Protein AF-A0A3C0S8A5-F1 (afdb_monomer_lite)

Secondary structure (DSSP, 8-state):
---PPPHHHHHHHHT--HHHHHHHT-HHHHHHHHHHHHTS-S-HHHHHHHHHHHHHHHHHTTTTT-----TTTTTSHHHHHHHHHHHHHHHHHHHHHHHHHHHHHHHHHS-GGG--HHHHHHHHHHHHHHHTTSTTHHHHHHHHHHHHHHH-------

Foldseek 3Di:
DPDQDDLCRVCVLLVHDSVLCVVLVLRVLLSLLCVLLVPDDPDPLSVLLNVLLSVLLNQLLCFLVPDDDDPVCCPDPVNVVSSVVRNVLSSVLSSLSSVLLSVLSVLLSDDLVPRDPVVNVVSLVVNLVSLVVTPCSVVSVVSNVSVSVSNPPPPPPD

Radius of gyration: 17.39 Å; chains: 1; bounding box: 45×33×57 Å

Structure (mmCIF, N/CA/C/O backbone):
data_AF-A0A3C0S8A5-F1
#
_entry.id   AF-A0A3C0S8A5-F1
#
loop_
_atom_site.group_PDB
_atom_site.id
_atom_site.type_symbol
_atom_site.label_atom_id
_atom_site.label_alt_id
_atom_site.label_comp_id
_atom_site.label_asym_id
_atom_site.label_entity_id
_atom_site.label_seq_id
_atom_site.pdbx_PDB_ins_code
_atom_site.Cartn_x
_atom_site.Cartn_y
_atom_site.Cartn_z
_atom_site.occupancy
_atom_site.B_iso_or_equiv
_atom_site.auth_seq_id
_atom_site.auth_comp_id
_atom_site.auth_asym_id
_atom_site.auth_atom_id
_atom_site.pdbx_PDB_model_num
ATOM 1 N N . SER A 1 1 ? -18.153 -13.505 10.754 1.00 41.88 1 SER A N 1
ATOM 2 C CA . SER A 1 1 ? -16.933 -13.995 10.093 1.00 41.88 1 SER A CA 1
ATOM 3 C C . SER A 1 1 ? -16.616 -13.087 8.931 1.00 41.88 1 SER A C 1
ATOM 5 O O . SER A 1 1 ? -17.442 -13.005 8.031 1.00 41.88 1 SER A O 1
ATOM 7 N N . SER A 1 2 ? -15.487 -12.376 8.980 1.00 54.41 2 SER A N 1
ATOM 8 C CA . SER A 1 2 ? -14.941 -11.706 7.795 1.00 54.41 2 SER A CA 1
ATOM 9 C C . SER A 1 2 ? -14.620 -12.791 6.767 1.00 54.41 2 SER A C 1
ATOM 11 O O . SER A 1 2 ? -13.940 -13.765 7.098 1.00 54.41 2 SER A O 1
ATOM 13 N N . GLN A 1 3 ? -15.199 -12.708 5.571 1.00 67.19 3 GLN A N 1
ATOM 14 C CA . GLN A 1 3 ? -14.825 -13.604 4.483 1.00 67.19 3 GLN A CA 1
ATOM 15 C C . GLN A 1 3 ? -13.499 -13.102 3.923 1.00 67.19 3 GLN A C 1
ATOM 17 O O . GLN A 1 3 ? -13.455 -12.037 3.311 1.00 67.19 3 GLN A O 1
ATOM 22 N N . GLN A 1 4 ? -12.426 -13.859 4.148 1.00 84.31 4 GLN A N 1
ATOM 23 C CA . GLN A 1 4 ? -11.140 -13.567 3.525 1.00 84.31 4 GLN A CA 1
ATOM 24 C C . GLN A 1 4 ? -11.313 -13.514 2.005 1.00 84.31 4 GLN A C 1
ATOM 26 O O . GLN A 1 4 ? -11.869 -14.432 1.393 1.00 84.31 4 GLN A O 1
ATOM 31 N N . ILE A 1 5 ? -10.837 -12.427 1.403 1.00 89.75 5 ILE A N 1
ATOM 32 C CA . ILE A 1 5 ? -10.849 -12.250 -0.046 1.00 89.75 5 ILE A CA 1
ATOM 33 C C . ILE A 1 5 ? -9.864 -13.258 -0.639 1.00 89.75 5 ILE A C 1
ATOM 35 O O . ILE A 1 5 ? -8.696 -13.297 -0.240 1.00 89.75 5 ILE A O 1
ATOM 39 N N . GLN A 1 6 ? -10.330 -14.073 -1.587 1.00 92.12 6 GLN A N 1
ATOM 40 C CA . GLN A 1 6 ? -9.464 -15.016 -2.295 1.00 92.12 6 GLN A CA 1
ATOM 41 C C . GLN A 1 6 ? -8.316 -14.262 -2.993 1.00 92.12 6 GLN A C 1
ATOM 43 O O . GLN A 1 6 ? -8.571 -13.190 -3.549 1.00 92.12 6 GLN A O 1
ATOM 48 N N . PRO A 1 7 ? -7.077 -14.789 -3.001 1.00 90.69 7 PRO A N 1
ATOM 49 C CA . PRO A 1 7 ? -5.928 -14.121 -3.622 1.00 90.69 7 PRO A CA 1
ATOM 50 C C . PRO A 1 7 ? -6.171 -13.684 -5.070 1.00 90.69 7 PRO A C 1
ATOM 52 O O . PRO A 1 7 ? -5.858 -12.550 -5.418 1.00 90.69 7 PRO A O 1
ATOM 55 N N . GLU A 1 8 ? -6.818 -14.533 -5.872 1.00 92.94 8 GLU A N 1
ATOM 56 C CA . GLU A 1 8 ? -7.236 -14.236 -7.250 1.00 92.94 8 GLU A CA 1
ATOM 57 C C . GLU A 1 8 ? -8.116 -12.980 -7.316 1.00 92.94 8 GLU A C 1
ATOM 59 O O . GLU A 1 8 ? -7.891 -12.071 -8.115 1.00 92.94 8 GLU A O 1
ATOM 64 N N . LYS A 1 9 ? -9.091 -12.876 -6.406 1.00 94.88 9 LYS A N 1
ATOM 65 C CA . LYS A 1 9 ? -9.986 -11.722 -6.352 1.00 94.88 9 LYS A CA 1
ATOM 66 C C . LYS A 1 9 ? -9.269 -10.456 -5.893 1.00 94.88 9 LYS A C 1
ATOM 68 O O . LYS A 1 9 ? -9.581 -9.363 -6.361 1.00 94.88 9 LYS A O 1
ATOM 73 N N . LEU A 1 10 ? -8.308 -10.594 -4.985 1.00 94.12 10 LEU A N 1
ATOM 74 C CA . LEU A 1 10 ? -7.465 -9.491 -4.535 1.00 94.12 10 LEU A CA 1
ATOM 75 C C . LEU A 1 10 ? -6.586 -8.977 -5.686 1.00 94.12 10 LEU A C 1
ATOM 77 O O . LEU A 1 10 ? -6.495 -7.770 -5.899 1.00 94.12 10 LEU A O 1
ATOM 81 N N . ALA A 1 11 ? -6.022 -9.887 -6.481 1.00 94.56 11 ALA A N 1
ATOM 82 C CA . ALA A 1 11 ? -5.299 -9.577 -7.712 1.00 94.56 11 ALA A CA 1
ATOM 83 C C . ALA A 1 11 ? -6.159 -8.751 -8.683 1.00 94.56 11 ALA A C 1
ATOM 85 O O . ALA A 1 11 ? -5.718 -7.698 -9.144 1.00 94.56 11 ALA A O 1
ATOM 86 N N . GLU A 1 12 ? -7.420 -9.139 -8.901 1.00 95.81 12 GLU A N 1
ATOM 87 C CA . GLU A 1 12 ? -8.357 -8.360 -9.724 1.00 95.81 12 GLU A CA 1
ATOM 88 C C . GLU A 1 12 ? -8.618 -6.948 -9.171 1.00 95.81 12 GLU A C 1
ATOM 90 O O . GLU A 1 12 ? -8.614 -5.976 -9.927 1.00 95.81 12 GLU A O 1
ATOM 95 N N . ILE A 1 13 ? -8.843 -6.810 -7.858 1.00 95.69 13 ILE A N 1
ATOM 96 C CA . ILE A 1 13 ? -9.149 -5.516 -7.217 1.00 95.69 13 ILE A CA 1
ATOM 97 C C . ILE A 1 13 ? -8.021 -4.508 -7.452 1.00 95.69 13 ILE A C 1
ATOM 99 O O . ILE A 1 13 ? -8.288 -3.341 -7.770 1.00 95.69 13 ILE A O 1
ATOM 103 N N . TYR A 1 14 ? -6.779 -4.967 -7.304 1.00 95.00 14 TYR A N 1
ATOM 104 C CA . TYR A 1 14 ? -5.576 -4.147 -7.416 1.00 95.00 14 TYR A CA 1
ATOM 105 C C . TYR A 1 14 ? -4.931 -4.194 -8.804 1.00 95.00 14 TYR A C 1
ATOM 107 O O . TYR A 1 14 ? -3.903 -3.553 -9.000 1.00 95.00 14 TYR A O 1
ATOM 115 N N . ASN A 1 15 ? -5.537 -4.895 -9.769 1.00 94.06 15 ASN A N 1
ATOM 116 C CA . ASN A 1 15 ? -5.008 -5.097 -11.120 1.00 94.06 15 ASN A CA 1
ATOM 117 C C . ASN A 1 15 ? -3.527 -5.531 -11.111 1.00 94.06 15 ASN A C 1
ATOM 119 O O . ASN A 1 15 ? -2.685 -4.951 -11.802 1.00 94.06 15 ASN A O 1
ATOM 123 N N . LEU A 1 16 ? -3.224 -6.520 -10.272 1.00 92.44 16 LEU A N 1
ATOM 124 C CA . LEU A 1 16 ? -1.915 -7.152 -10.126 1.00 92.44 16 LEU A CA 1
ATOM 125 C C . LEU A 1 16 ? -2.054 -8.646 -10.407 1.00 92.44 16 LEU A C 1
ATOM 127 O O . LEU A 1 16 ? -3.098 -9.227 -10.129 1.00 92.44 16 LEU A O 1
ATOM 131 N N . ASP A 1 17 ? -0.992 -9.282 -10.893 1.00 92.88 17 ASP A N 1
ATOM 132 C CA . ASP A 1 17 ? -0.970 -10.739 -11.002 1.00 92.88 17 ASP A CA 1
ATOM 133 C C . ASP A 1 17 ? -0.877 -11.371 -9.606 1.00 92.88 17 ASP A C 1
ATOM 135 O O . ASP A 1 17 ? -0.191 -10.855 -8.715 1.00 92.88 17 ASP A O 1
ATOM 139 N N . GLU A 1 18 ? -1.505 -12.532 -9.407 1.00 92.56 18 GLU A N 1
ATOM 140 C CA . GLU A 1 18 ? -1.425 -13.254 -8.131 1.00 92.56 18 GLU A CA 1
ATOM 141 C C . GLU A 1 18 ? 0.031 -13.579 -7.755 1.00 92.56 18 GLU A C 1
ATOM 143 O O . GLU A 1 18 ? 0.432 -13.413 -6.603 1.00 92.56 18 GLU A O 1
ATOM 148 N N . SER A 1 19 ? 0.868 -13.936 -8.736 1.00 93.38 19 SER A N 1
ATOM 149 C CA . SER A 1 19 ? 2.305 -14.139 -8.521 1.00 93.38 19 SER A CA 1
ATOM 150 C C . SER A 1 19 ? 3.000 -12.878 -8.007 1.00 93.38 19 SER A C 1
ATOM 152 O O . SER A 1 19 ? 3.837 -12.967 -7.115 1.00 93.38 19 SER A O 1
ATOM 154 N N . THR A 1 20 ? 2.620 -11.694 -8.501 1.00 92.06 20 THR A N 1
ATOM 155 C CA . THR A 1 20 ? 3.144 -10.421 -7.990 1.00 92.06 20 THR A CA 1
ATOM 156 C C . THR A 1 20 ? 2.720 -10.203 -6.542 1.00 92.06 20 THR A C 1
ATOM 158 O O . THR A 1 20 ? 3.543 -9.800 -5.722 1.00 92.06 20 THR A O 1
ATOM 161 N N . LEU A 1 21 ? 1.471 -10.515 -6.186 1.00 94.25 21 LEU A N 1
ATOM 162 C CA . LEU A 1 21 ? 1.024 -10.432 -4.794 1.00 94.25 21 LEU A CA 1
ATOM 163 C C . LEU A 1 21 ? 1.816 -11.373 -3.874 1.00 94.25 21 LEU A C 1
ATOM 165 O O . LEU A 1 21 ? 2.170 -10.977 -2.760 1.00 94.25 21 LEU A O 1
ATOM 169 N N . ILE A 1 22 ? 2.130 -12.586 -4.336 1.00 93.88 22 ILE A N 1
ATOM 170 C CA . ILE A 1 22 ? 2.947 -13.561 -3.600 1.00 93.88 22 ILE A CA 1
ATOM 171 C C . ILE A 1 22 ? 4.385 -13.050 -3.433 1.00 93.88 22 ILE A C 1
ATOM 173 O O . ILE A 1 22 ? 4.889 -12.994 -2.309 1.00 93.88 22 ILE A O 1
ATOM 177 N N . ASP A 1 23 ? 5.027 -12.619 -4.520 1.00 93.50 23 ASP A N 1
ATOM 178 C CA . ASP A 1 23 ? 6.419 -12.149 -4.523 1.00 93.50 23 ASP A CA 1
ATOM 179 C C . ASP A 1 23 ? 6.615 -10.916 -3.630 1.00 93.50 23 ASP A C 1
ATOM 181 O O . ASP A 1 23 ? 7.607 -10.788 -2.899 1.00 93.50 23 ASP A O 1
ATOM 185 N N . LEU A 1 24 ? 5.637 -10.008 -3.644 1.00 94.81 24 LEU A N 1
ATOM 186 C CA . LEU A 1 24 ? 5.635 -8.819 -2.798 1.00 94.81 24 LEU A CA 1
ATOM 187 C C . LEU A 1 24 ? 5.253 -9.117 -1.345 1.00 94.81 24 LEU A C 1
ATOM 189 O O . LEU A 1 24 ? 5.486 -8.265 -0.484 1.00 94.81 24 LEU A O 1
ATOM 193 N N . LYS A 1 25 ? 4.728 -10.317 -1.058 1.00 95.44 25 LYS A N 1
ATOM 194 C CA . LYS A 1 25 ? 4.071 -10.679 0.208 1.00 95.44 25 LYS A CA 1
ATOM 195 C C . LYS A 1 25 ? 2.929 -9.716 0.552 1.00 95.44 25 LYS A C 1
ATOM 197 O O . LYS A 1 25 ? 2.799 -9.282 1.690 1.00 95.44 25 LYS A O 1
ATOM 202 N N . ALA A 1 26 ? 2.134 -9.354 -0.452 1.00 96.38 26 ALA A N 1
ATOM 203 C CA . ALA A 1 26 ? 1.096 -8.330 -0.369 1.00 96.38 26 ALA A CA 1
ATOM 204 C C . ALA A 1 26 ? -0.296 -8.872 -0.004 1.00 96.38 26 ALA A C 1
ATOM 206 O O . ALA A 1 26 ? -1.157 -8.081 0.365 1.00 96.38 26 ALA A O 1
ATOM 207 N N . ILE A 1 27 ? -0.522 -10.191 -0.079 1.00 95.69 27 ILE A N 1
ATOM 208 C CA . ILE A 1 27 ? -1.843 -10.798 0.172 1.00 95.69 27 ILE A CA 1
ATOM 209 C C . ILE A 1 27 ? -2.360 -10.449 1.572 1.00 95.69 27 ILE A C 1
ATOM 211 O O . ILE A 1 27 ? -3.404 -9.818 1.689 1.00 95.69 27 ILE A O 1
ATOM 215 N N . GLU A 1 28 ? -1.618 -10.813 2.620 1.00 95.75 28 GLU A N 1
ATOM 216 C CA . GLU A 1 28 ? -1.994 -10.521 4.010 1.00 95.75 28 GLU A CA 1
ATOM 217 C C . GLU A 1 28 ? -2.118 -9.004 4.266 1.00 95.75 28 GLU A C 1
ATOM 219 O O . GLU A 1 28 ? -3.179 -8.585 4.722 1.00 95.75 28 GLU A O 1
ATOM 224 N N . PRO A 1 29 ? -1.134 -8.153 3.894 1.00 97.31 29 PRO A N 1
ATOM 225 C CA . PRO A 1 29 ? -1.261 -6.701 4.000 1.00 97.31 29 PRO A CA 1
ATOM 226 C C . PRO A 1 29 ? -2.560 -6.129 3.429 1.00 97.31 29 PRO A C 1
ATOM 228 O O . PRO A 1 29 ? -3.259 -5.376 4.105 1.00 97.31 29 PRO A O 1
ATOM 231 N N . LEU A 1 30 ? -2.895 -6.488 2.189 1.00 97.00 30 LEU A N 1
ATOM 232 C CA . LEU A 1 30 ? -4.073 -5.963 1.507 1.00 97.00 30 LEU A CA 1
ATOM 233 C C . LEU A 1 30 ? -5.364 -6.566 2.078 1.00 97.00 30 LEU A C 1
ATOM 235 O O . LEU A 1 30 ? -6.347 -5.843 2.227 1.00 97.00 30 LEU A O 1
ATOM 239 N N . GLN A 1 31 ? -5.363 -7.843 2.476 1.00 95.69 31 GLN A N 1
ATOM 240 C CA . GLN A 1 31 ? -6.486 -8.439 3.207 1.00 95.69 31 GLN A CA 1
ATOM 241 C C . GLN A 1 31 ? -6.767 -7.679 4.506 1.00 95.69 31 GLN A C 1
ATOM 243 O O . GLN A 1 31 ? -7.904 -7.274 4.719 1.00 95.69 31 GLN A O 1
ATOM 248 N N . THR A 1 32 ? -5.749 -7.397 5.325 1.00 96.00 32 THR A N 1
ATOM 249 C CA . THR A 1 32 ? -5.924 -6.637 6.573 1.00 96.00 32 THR A CA 1
ATOM 250 C C . THR A 1 32 ? -6.484 -5.239 6.318 1.00 96.00 32 THR A C 1
ATOM 252 O O . THR A 1 32 ? -7.330 -4.770 7.075 1.00 96.00 32 THR A O 1
ATOM 255 N N . VAL A 1 33 ? -6.069 -4.571 5.237 1.00 96.25 33 VAL A N 1
ATOM 256 C CA . VAL A 1 33 ? -6.642 -3.270 4.856 1.00 96.25 33 VAL A CA 1
ATOM 257 C C . VAL A 1 33 ? -8.142 -3.379 4.591 1.00 96.25 33 VAL A C 1
ATOM 259 O O . VAL A 1 33 ? -8.915 -2.586 5.131 1.00 96.25 33 VAL A O 1
ATOM 262 N N . HIS A 1 34 ? -8.556 -4.367 3.795 1.00 94.69 34 HIS A N 1
ATOM 263 C CA . HIS A 1 34 ? -9.969 -4.621 3.518 1.00 94.69 34 HIS A CA 1
ATOM 264 C C . HIS A 1 34 ? -10.750 -4.995 4.782 1.00 94.69 34 HIS A C 1
ATOM 266 O O . HIS A 1 34 ? -11.873 -4.531 4.960 1.00 94.69 34 HIS A O 1
ATOM 272 N N . GLU A 1 35 ? -10.164 -5.804 5.662 1.00 93.50 35 GLU A N 1
ATOM 273 C CA . GLU A 1 35 ? -10.787 -6.231 6.914 1.00 93.50 35 GLU A CA 1
ATOM 274 C C . GLU A 1 35 ? -11.016 -5.056 7.865 1.00 93.50 35 GLU A C 1
ATOM 276 O O . GLU A 1 35 ? -12.138 -4.857 8.323 1.00 93.50 35 GLU A O 1
ATOM 281 N N . VAL A 1 36 ? -9.985 -4.249 8.131 1.00 92.81 36 VAL A N 1
ATOM 282 C CA . VAL A 1 36 ? -10.081 -3.140 9.089 1.00 92.81 36 VAL A CA 1
ATOM 283 C C . VAL A 1 36 ? -10.997 -2.038 8.566 1.00 92.81 36 VAL A C 1
ATOM 285 O O . VAL A 1 36 ? -11.875 -1.579 9.293 1.00 92.81 36 VAL A O 1
ATOM 288 N N . LEU A 1 37 ? -10.832 -1.613 7.307 1.00 91.81 37 LEU A N 1
ATOM 289 C CA . LEU A 1 37 ? -11.668 -0.548 6.742 1.00 91.81 37 LEU A CA 1
ATOM 290 C C . LEU A 1 37 ? -13.105 -1.021 6.491 1.00 91.81 37 LEU A C 1
ATOM 292 O O . LEU A 1 37 ? -14.037 -0.252 6.707 1.00 91.81 37 LEU A O 1
ATOM 296 N N . GLY A 1 38 ? -13.300 -2.282 6.094 1.00 89.00 38 GLY A N 1
ATOM 297 C CA . GLY A 1 38 ? -14.624 -2.864 5.864 1.00 89.00 38 GLY A CA 1
ATOM 298 C C . GLY A 1 38 ? -15.395 -3.211 7.141 1.00 89.00 38 GLY A C 1
ATOM 299 O O . GLY A 1 38 ? -16.618 -3.309 7.101 1.00 89.00 38 GLY A O 1
ATOM 300 N N . ALA A 1 39 ? -14.713 -3.390 8.277 1.00 87.75 39 ALA A N 1
ATOM 301 C CA . ALA A 1 39 ? -15.353 -3.617 9.574 1.00 87.75 39 ALA A CA 1
ATOM 302 C C . ALA A 1 39 ? -15.845 -2.325 10.247 1.00 87.75 39 ALA A C 1
ATOM 304 O O . ALA A 1 39 ? -16.546 -2.391 11.262 1.00 87.75 39 ALA A O 1
ATOM 305 N N . MET A 1 40 ? -15.484 -1.153 9.717 1.00 85.38 40 MET A N 1
ATOM 306 C CA . MET A 1 40 ? -15.973 0.112 10.253 1.00 85.38 40 MET A CA 1
ATOM 307 C C . MET A 1 40 ? -17.478 0.259 9.985 1.00 85.38 40 MET A C 1
ATOM 309 O O . MET A 1 40 ? -17.936 -0.111 8.904 1.00 85.38 40 MET A O 1
ATOM 313 N N . PRO A 1 41 ? -18.266 0.802 10.937 1.00 77.19 41 PRO A N 1
ATOM 314 C CA . PRO A 1 41 ? -19.686 1.086 10.712 1.00 77.19 41 PRO A CA 1
ATOM 315 C C . PRO A 1 41 ? -19.856 1.925 9.447 1.00 77.19 41 PRO A C 1
ATOM 317 O O . PRO A 1 41 ? -18.980 2.755 9.214 1.00 77.19 41 PRO A O 1
ATOM 320 N N . GLU A 1 42 ? -20.952 1.741 8.694 1.00 65.50 42 GLU A N 1
ATOM 321 C CA . GLU A 1 42 ? -21.251 2.464 7.443 1.00 65.50 42 GLU A CA 1
ATOM 322 C C . GLU A 1 42 ? -20.911 3.955 7.571 1.00 65.50 42 GLU A C 1
ATOM 324 O O . GLU A 1 42 ? -21.665 4.777 8.094 1.00 65.50 42 GLU A O 1
ATOM 329 N N . ASN A 1 43 ? -19.700 4.279 7.138 1.00 69.38 43 ASN A N 1
ATOM 330 C CA . ASN A 1 43 ? -19.093 5.581 7.242 1.00 69.38 43 ASN A CA 1
ATOM 331 C C . ASN A 1 43 ? -18.460 5.811 5.889 1.00 69.38 43 ASN A C 1
ATOM 333 O O . ASN A 1 43 ? -17.483 5.153 5.527 1.00 69.38 43 ASN A O 1
ATOM 337 N N . GLN A 1 44 ? -19.026 6.764 5.159 1.00 74.38 44 GLN A N 1
ATOM 338 C CA . GLN A 1 44 ? -18.573 7.166 3.836 1.00 74.38 44 GLN A CA 1
ATOM 339 C C . GLN A 1 44 ? -17.054 7.418 3.796 1.00 74.38 44 GLN A C 1
ATOM 341 O O . GLN A 1 44 ? -16.413 7.189 2.776 1.00 74.38 44 GLN A O 1
ATOM 346 N N . ASN A 1 45 ? -16.444 7.803 4.923 1.00 85.44 45 ASN A N 1
ATOM 347 C CA . ASN A 1 45 ? -15.003 8.017 5.023 1.00 85.44 45 ASN A CA 1
ATOM 348 C C . ASN A 1 45 ? -14.177 6.725 4.886 1.00 85.44 45 ASN A C 1
ATOM 350 O O . ASN A 1 45 ? -13.101 6.772 4.296 1.00 85.44 45 ASN A O 1
ATOM 354 N N . ALA A 1 46 ? -14.653 5.586 5.403 1.00 90.38 46 ALA A N 1
ATOM 355 C CA . ALA A 1 46 ? -13.924 4.316 5.342 1.00 90.38 46 ALA A CA 1
ATOM 356 C C . ALA A 1 46 ? -13.930 3.725 3.923 1.00 90.38 46 ALA A C 1
ATOM 358 O O . ALA A 1 46 ? -12.897 3.256 3.448 1.00 90.38 46 ALA A O 1
ATOM 359 N N . GLU A 1 47 ? -15.058 3.825 3.214 1.00 91.75 47 GLU A N 1
ATOM 360 C CA . GLU A 1 47 ? -15.155 3.425 1.804 1.00 91.75 47 GLU A CA 1
ATOM 361 C C . GLU A 1 47 ? -14.271 4.299 0.910 1.00 91.75 47 GLU A C 1
ATOM 363 O O . GLU A 1 47 ? -13.509 3.782 0.092 1.00 91.75 47 GLU A O 1
ATOM 368 N N . VAL A 1 48 ? -14.314 5.623 1.109 1.00 94.19 48 VAL A N 1
ATOM 369 C CA . VAL A 1 48 ? -13.464 6.572 0.377 1.00 94.19 48 VAL A CA 1
ATOM 370 C C . VAL A 1 48 ? -11.980 6.319 0.665 1.00 94.19 48 VAL A C 1
ATOM 372 O O . VAL A 1 48 ? -11.160 6.384 -0.248 1.00 94.19 48 VAL A O 1
ATOM 375 N N . ALA A 1 49 ? -11.614 5.988 1.906 1.00 95.00 49 ALA A N 1
ATOM 376 C CA . ALA A 1 49 ? -10.243 5.620 2.249 1.00 95.00 49 ALA A CA 1
ATOM 377 C C . ALA A 1 49 ? -9.806 4.301 1.600 1.00 95.00 49 ALA A C 1
ATOM 379 O O . ALA A 1 49 ? -8.680 4.218 1.109 1.00 95.00 49 ALA A O 1
ATOM 380 N N . LEU A 1 50 ? -10.679 3.290 1.560 1.00 95.31 50 LEU A N 1
ATOM 381 C CA . LEU A 1 50 ? -10.377 2.006 0.929 1.00 95.31 50 LEU A CA 1
ATOM 382 C C . LEU A 1 50 ? -10.189 2.151 -0.587 1.00 95.31 50 LEU A C 1
ATOM 384 O O . LEU A 1 50 ? -9.212 1.626 -1.128 1.00 95.31 50 LEU A O 1
ATOM 388 N N . ASP A 1 51 ? -11.066 2.895 -1.271 1.00 96.00 51 ASP A N 1
ATOM 389 C CA . ASP A 1 51 ? -10.872 3.187 -2.697 1.00 96.00 51 ASP A CA 1
ATOM 390 C C . ASP A 1 51 ? -9.621 4.049 -2.919 1.00 96.00 51 ASP A C 1
ATOM 392 O O . ASP A 1 51 ? -8.828 3.753 -3.808 1.00 96.00 51 ASP A O 1
ATOM 396 N N . GLY A 1 52 ? -9.356 5.029 -2.051 1.00 97.12 52 GLY A N 1
ATOM 397 C CA . GLY A 1 52 ? -8.127 5.823 -2.083 1.00 97.12 52 GLY A CA 1
ATOM 398 C C . GLY A 1 52 ? -6.852 4.973 -2.005 1.00 97.12 52 GLY A C 1
ATOM 399 O O . GLY A 1 52 ? -5.949 5.116 -2.831 1.00 97.12 52 GLY A O 1
ATOM 400 N N . VAL A 1 53 ? -6.797 4.009 -1.078 1.00 97.62 53 VAL A N 1
ATOM 401 C CA . VAL A 1 53 ? -5.697 3.032 -0.998 1.00 97.62 53 VAL A CA 1
ATOM 402 C C . VAL A 1 53 ? -5.600 2.206 -2.279 1.00 97.62 53 VAL A C 1
ATOM 404 O O . VAL A 1 53 ? -4.504 2.021 -2.813 1.00 97.62 53 VAL A O 1
ATOM 407 N N . ARG A 1 54 ? -6.729 1.720 -2.800 1.00 97.62 54 ARG A N 1
ATOM 408 C CA . ARG A 1 54 ? -6.763 0.954 -4.049 1.00 97.62 54 ARG A CA 1
ATOM 409 C C . ARG A 1 54 ? -6.189 1.752 -5.219 1.00 97.62 54 ARG A C 1
ATOM 411 O O . ARG A 1 54 ? -5.325 1.237 -5.929 1.00 97.62 54 ARG A O 1
ATOM 418 N N . GLN A 1 55 ? -6.610 3.003 -5.401 1.00 97.81 55 GLN A N 1
ATOM 419 C CA . GLN A 1 55 ? -6.093 3.875 -6.459 1.00 97.81 55 GLN A CA 1
ATOM 420 C C . GLN A 1 55 ? -4.598 4.166 -6.281 1.00 97.81 55 GLN A C 1
ATOM 422 O O . GLN A 1 55 ? -3.844 4.115 -7.253 1.00 97.81 55 GLN A O 1
ATOM 427 N N . ALA A 1 56 ? -4.141 4.396 -5.048 1.00 97.69 56 ALA A N 1
ATOM 428 C CA . ALA A 1 56 ? -2.727 4.610 -4.750 1.00 97.69 56 ALA A CA 1
ATOM 429 C C . ALA A 1 56 ? -1.863 3.404 -5.158 1.00 97.69 56 ALA A C 1
ATOM 431 O O . ALA A 1 56 ? -0.835 3.576 -5.815 1.00 97.69 56 ALA A O 1
ATOM 432 N N . VAL A 1 57 ? -2.303 2.181 -4.835 1.00 97.06 57 VAL A N 1
ATOM 433 C CA . VAL A 1 57 ? -1.623 0.937 -5.238 1.00 97.06 57 VAL A CA 1
ATOM 434 C C . VAL A 1 57 ? -1.607 0.790 -6.763 1.00 97.06 57 VAL A C 1
ATOM 436 O O . VAL A 1 57 ? -0.552 0.513 -7.332 1.00 97.06 57 VAL A O 1
ATOM 439 N N . LEU A 1 58 ? -2.731 1.047 -7.441 1.00 95.50 58 LEU A N 1
ATOM 440 C CA . LEU A 1 58 ? -2.839 0.986 -8.907 1.00 95.50 58 LEU A CA 1
ATOM 441 C C . LEU A 1 58 ? -1.908 1.974 -9.622 1.00 95.50 58 LEU A C 1
ATOM 443 O O . LEU A 1 58 ? -1.335 1.654 -10.666 1.00 95.50 58 LEU A O 1
ATOM 447 N N . LEU A 1 59 ? -1.777 3.188 -9.090 1.00 95.38 59 LEU A N 1
ATOM 448 C CA . LEU A 1 59 ? -0.879 4.209 -9.624 1.00 95.38 59 LEU A CA 1
ATOM 449 C C . LEU A 1 59 ? 0.584 3.832 -9.378 1.00 95.38 59 LEU A C 1
ATOM 451 O O . LEU A 1 59 ? 1.385 3.844 -10.315 1.00 95.38 59 LEU A O 1
ATOM 455 N N . CYS A 1 60 ? 0.915 3.427 -8.151 1.00 95.00 60 CYS A N 1
ATOM 456 C CA . CYS A 1 60 ? 2.270 3.046 -7.768 1.00 95.00 60 CYS A CA 1
ATOM 457 C C . CYS A 1 60 ? 2.756 1.792 -8.511 1.00 95.00 60 CYS A C 1
ATOM 459 O O . CYS A 1 60 ? 3.920 1.714 -8.892 1.00 95.00 60 CYS A O 1
ATOM 461 N N . ALA A 1 61 ? 1.866 0.849 -8.835 1.00 92.94 61 ALA A N 1
ATOM 462 C CA . ALA A 1 61 ? 2.203 -0.339 -9.622 1.00 92.94 61 ALA A CA 1
ATOM 463 C C . ALA A 1 61 ? 2.734 -0.021 -11.029 1.00 92.94 61 ALA A C 1
ATOM 465 O O . ALA A 1 61 ? 3.416 -0.841 -11.642 1.00 92.94 61 ALA A O 1
ATOM 466 N N . LYS A 1 62 ? 2.459 1.182 -11.544 1.00 91.62 62 LYS A N 1
ATOM 467 C CA . LYS A 1 62 ? 2.967 1.641 -12.840 1.00 91.62 62 LYS A CA 1
ATOM 468 C C . LYS A 1 62 ? 4.343 2.302 -12.731 1.00 91.62 62 LYS A C 1
ATOM 470 O O . LYS A 1 62 ? 4.940 2.623 -13.764 1.00 91.62 62 LYS A O 1
ATOM 475 N N . PHE A 1 63 ? 4.873 2.514 -11.530 1.00 90.69 63 PHE A N 1
ATOM 476 C CA . PHE A 1 63 ? 6.194 3.108 -11.350 1.00 90.69 63 PHE A CA 1
ATOM 477 C C . PHE A 1 63 ? 7.275 2.265 -12.030 1.00 90.69 63 PHE A C 1
ATOM 479 O O . PHE A 1 63 ? 7.229 1.037 -12.054 1.00 90.69 63 PHE A O 1
ATOM 486 N N . GLY A 1 64 ? 8.242 2.934 -12.659 1.00 80.88 64 GLY A N 1
ATOM 487 C CA . GLY A 1 64 ? 9.309 2.272 -13.414 1.00 80.88 64 GLY A CA 1
ATOM 488 C C . GLY A 1 64 ? 8.897 1.696 -14.776 1.00 80.88 64 GLY A C 1
ATOM 489 O O . GLY A 1 64 ? 9.780 1.336 -15.554 1.00 80.88 64 GLY A O 1
ATOM 490 N N . THR A 1 65 ? 7.596 1.641 -15.098 1.00 79.62 65 THR A N 1
ATOM 491 C CA . THR A 1 65 ? 7.085 1.169 -16.404 1.00 79.62 65 THR A CA 1
ATOM 492 C C . THR A 1 65 ? 6.815 2.301 -17.399 1.00 79.62 65 THR A C 1
ATOM 494 O O . THR A 1 65 ? 6.880 2.074 -18.602 1.00 79.62 65 THR A O 1
ATOM 497 N N . GLN A 1 66 ? 6.579 3.523 -16.911 1.00 68.19 66 GLN A N 1
ATOM 498 C CA . GLN A 1 66 ? 6.181 4.692 -17.713 1.00 68.19 66 GLN A CA 1
ATOM 499 C C . GLN A 1 66 ? 7.344 5.382 -18.453 1.00 68.19 66 GLN A C 1
ATOM 501 O O . GLN A 1 66 ? 7.187 6.484 -18.963 1.00 68.19 66 GLN A O 1
ATOM 506 N N . MET A 1 67 ? 8.526 4.763 -18.522 1.00 65.12 67 MET A N 1
ATOM 507 C CA . MET A 1 67 ? 9.685 5.404 -19.145 1.00 65.12 67 MET A CA 1
ATOM 508 C C . MET A 1 67 ? 9.704 5.208 -20.662 1.00 65.12 67 MET A C 1
ATOM 510 O O . MET A 1 67 ? 9.895 4.093 -21.156 1.00 65.12 67 MET A O 1
ATOM 514 N N . GLU A 1 68 ? 9.591 6.314 -21.395 1.00 59.03 68 GLU A N 1
ATOM 515 C CA . GLU A 1 68 ? 9.871 6.362 -22.828 1.00 59.03 68 GLU A CA 1
ATOM 516 C C . GLU A 1 68 ? 11.390 6.355 -23.056 1.00 59.03 68 GLU A C 1
ATOM 518 O O . GLU A 1 68 ? 12.099 7.313 -22.755 1.00 59.03 68 GLU A O 1
ATOM 523 N N . ILE A 1 69 ? 11.914 5.244 -23.576 1.00 64.44 69 ILE A N 1
ATOM 524 C CA . ILE A 1 69 ? 13.290 5.175 -24.081 1.00 64.44 69 ILE A CA 1
ATOM 525 C C . ILE A 1 69 ? 13.222 5.403 -25.585 1.00 64.44 69 ILE A C 1
ATOM 527 O O . ILE A 1 69 ? 12.454 4.714 -26.258 1.00 64.44 69 ILE A O 1
ATOM 531 N N . ASP A 1 70 ? 14.051 6.310 -26.117 1.00 64.94 70 ASP A N 1
ATOM 532 C CA . ASP A 1 70 ? 14.189 6.481 -27.566 1.00 64.94 70 ASP A CA 1
ATOM 533 C C . ASP A 1 70 ? 14.468 5.104 -28.209 1.00 64.94 70 ASP A C 1
ATOM 535 O O . ASP A 1 70 ? 15.479 4.464 -27.879 1.00 64.94 70 ASP A O 1
ATOM 539 N N . PRO A 1 71 ? 13.602 4.623 -29.123 1.00 64.06 71 PRO A N 1
ATOM 540 C CA . PRO A 1 71 ? 13.754 3.327 -29.776 1.00 64.06 71 PRO A CA 1
ATOM 541 C C . PRO A 1 71 ? 15.130 3.122 -30.420 1.00 64.06 71 PRO A C 1
ATOM 543 O O . PRO A 1 71 ? 15.611 1.991 -30.489 1.00 64.06 71 PRO A O 1
ATOM 546 N N . LYS A 1 72 ? 15.798 4.205 -30.844 1.00 69.50 72 LYS A N 1
ATOM 547 C CA . LYS A 1 72 ? 17.143 4.173 -31.442 1.00 69.50 72 LYS A CA 1
ATOM 548 C C . LYS A 1 72 ? 18.241 3.804 -30.443 1.00 69.50 72 LYS A C 1
ATOM 550 O O . LYS A 1 72 ? 19.289 3.307 -30.847 1.00 69.50 72 LYS A O 1
ATOM 555 N N . HIS A 1 73 ? 18.004 4.022 -29.151 1.00 64.19 73 HIS A N 1
ATOM 556 C CA . HIS A 1 73 ? 18.952 3.752 -28.070 1.00 64.19 73 HIS A CA 1
ATOM 557 C C . HIS A 1 73 ? 18.523 2.587 -27.164 1.00 64.19 73 HIS A C 1
ATOM 559 O O . HIS A 1 73 ? 19.307 2.146 -26.326 1.00 64.19 73 HIS A O 1
ATOM 565 N N . ALA A 1 74 ? 17.329 2.020 -27.367 1.00 66.00 74 ALA A N 1
ATOM 566 C CA . ALA A 1 74 ? 16.764 0.940 -26.551 1.00 66.00 74 ALA A CA 1
ATOM 567 C C . ALA A 1 74 ? 17.603 -0.357 -26.517 1.00 66.00 74 ALA A C 1
ATOM 569 O O . ALA A 1 74 ? 17.461 -1.173 -25.602 1.00 66.00 74 ALA A O 1
ATOM 570 N N . THR A 1 75 ? 18.487 -0.566 -27.496 1.00 71.12 75 THR A N 1
ATOM 571 C CA . THR A 1 75 ? 19.366 -1.743 -27.563 1.00 71.12 75 THR A CA 1
ATOM 572 C C . THR A 1 75 ? 20.708 -1.561 -26.855 1.00 71.12 75 THR A C 1
ATOM 574 O O . THR A 1 75 ? 21.456 -2.538 -26.771 1.00 71.12 75 THR A O 1
ATOM 577 N N . SER A 1 76 ? 21.032 -0.365 -26.346 1.00 83.06 76 SER A N 1
ATOM 578 C CA . SER A 1 76 ? 22.280 -0.155 -25.606 1.00 83.06 76 SER A CA 1
ATOM 579 C C . SER A 1 76 ? 22.260 -0.881 -24.259 1.00 83.06 76 SER A C 1
ATOM 581 O O . SER A 1 76 ? 21.205 -1.164 -23.678 1.00 83.06 76 SER A O 1
ATOM 583 N N . VAL A 1 77 ? 23.445 -1.224 -23.755 1.00 83.94 77 VAL A N 1
ATOM 584 C CA . VAL A 1 77 ? 23.587 -1.880 -22.447 1.00 83.94 77 VAL A CA 1
ATOM 585 C C . VAL A 1 77 ? 23.119 -0.937 -21.341 1.00 83.94 77 VAL A C 1
ATOM 587 O O . VAL A 1 77 ? 22.447 -1.362 -20.402 1.00 83.94 77 VAL A O 1
ATOM 590 N N . GLU A 1 78 ? 23.411 0.350 -21.490 1.00 83.56 78 GLU A N 1
ATOM 591 C CA . GLU A 1 78 ? 23.059 1.420 -20.567 1.00 83.56 78 GLU A CA 1
ATOM 592 C C . GLU A 1 78 ? 21.541 1.595 -20.489 1.00 83.56 78 GLU A C 1
ATOM 594 O O . GLU A 1 78 ? 20.989 1.598 -19.389 1.00 83.56 78 GLU A O 1
ATOM 599 N N . ALA A 1 79 ? 20.847 1.633 -21.633 1.00 82.19 79 ALA A N 1
ATOM 600 C CA . ALA A 1 79 ? 19.390 1.742 -21.684 1.00 82.19 79 ALA A CA 1
ATOM 601 C C . ALA A 1 79 ? 18.705 0.512 -21.071 1.00 82.19 79 ALA A C 1
ATOM 603 O O . ALA A 1 79 ? 17.758 0.640 -20.293 1.00 82.19 79 ALA A O 1
ATOM 604 N N . ARG A 1 80 ? 19.219 -0.695 -21.351 1.00 80.69 80 ARG A N 1
ATOM 605 C CA . ARG A 1 80 ? 18.717 -1.940 -20.744 1.00 80.69 80 ARG A CA 1
ATOM 606 C C . ARG A 1 80 ? 18.925 -1.966 -19.232 1.00 80.69 80 ARG A C 1
ATOM 608 O O . ARG A 1 80 ? 18.009 -2.337 -18.496 1.00 80.69 80 ARG A O 1
ATOM 615 N N . ARG A 1 81 ? 20.116 -1.579 -18.760 1.00 86.06 81 ARG A N 1
ATOM 616 C CA . ARG A 1 81 ? 20.436 -1.510 -17.327 1.00 86.06 81 ARG A CA 1
ATOM 617 C C . ARG A 1 81 ? 19.536 -0.501 -16.630 1.00 86.06 81 ARG A C 1
ATOM 619 O O . ARG A 1 81 ? 18.973 -0.834 -15.593 1.00 86.06 81 ARG A O 1
ATOM 626 N N . PHE A 1 82 ? 19.377 0.683 -17.212 1.00 83.69 82 PHE A N 1
ATOM 627 C CA . PHE A 1 82 ? 18.512 1.726 -16.684 1.00 83.69 82 PHE A CA 1
ATOM 628 C C . PHE A 1 82 ? 17.063 1.240 -16.570 1.00 83.69 82 PHE A C 1
ATOM 630 O O . PHE A 1 82 ? 16.533 1.226 -15.466 1.00 83.69 82 PHE A O 1
ATOM 637 N N . LYS A 1 83 ? 16.478 0.689 -17.646 1.00 84.31 83 LYS A N 1
ATOM 638 C CA . LYS A 1 83 ? 15.120 0.112 -17.622 1.00 84.31 83 LYS A CA 1
ATOM 639 C C . LYS A 1 83 ? 14.945 -0.926 -16.514 1.00 84.31 83 LYS A C 1
ATOM 641 O O . LYS A 1 83 ? 13.962 -0.898 -15.780 1.00 84.31 83 LYS A O 1
ATOM 646 N N . LYS A 1 84 ? 15.909 -1.841 -16.372 1.00 86.88 84 LYS A N 1
ATOM 647 C CA . LYS A 1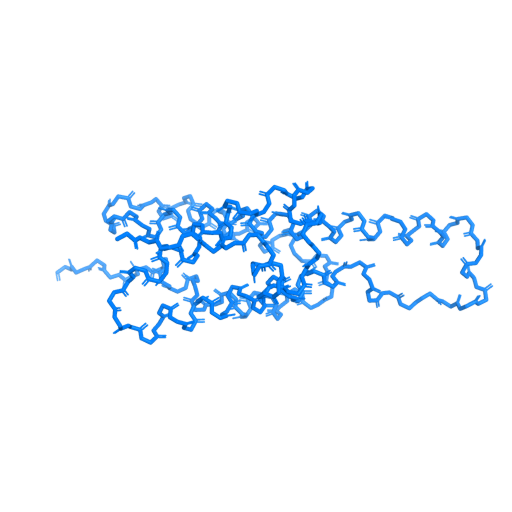 84 ? 15.878 -2.865 -15.321 1.00 86.88 84 LYS A CA 1
ATOM 648 C C . LYS A 1 84 ? 15.903 -2.241 -13.924 1.00 86.88 84 LYS A C 1
ATOM 650 O O . LYS A 1 84 ? 15.160 -2.688 -13.058 1.00 86.88 84 LYS A O 1
ATOM 655 N N . MET A 1 85 ? 16.747 -1.234 -13.699 1.00 87.88 85 MET A N 1
ATOM 656 C CA . MET A 1 85 ? 16.818 -0.547 -12.406 1.00 87.88 85 MET A CA 1
ATOM 657 C C . MET A 1 85 ? 15.534 0.229 -12.109 1.00 87.88 85 MET A C 1
ATOM 659 O O . MET A 1 85 ? 15.046 0.140 -10.988 1.00 87.88 85 MET A O 1
ATOM 663 N N . SER A 1 86 ? 14.945 0.904 -13.101 1.00 86.94 86 SER A N 1
ATOM 664 C CA . SER A 1 86 ? 13.673 1.617 -12.944 1.00 86.94 86 SER A CA 1
ATOM 665 C C . SER A 1 86 ? 12.537 0.676 -12.541 1.00 86.94 86 SER A C 1
ATOM 667 O O . SER A 1 86 ? 11.798 0.982 -11.611 1.00 86.94 86 SER A O 1
ATOM 669 N N . LEU A 1 87 ? 12.434 -0.502 -13.167 1.00 88.62 87 LEU A N 1
ATOM 670 C CA . LEU A 1 87 ? 11.442 -1.519 -12.797 1.00 88.62 87 LEU A CA 1
ATOM 671 C C . LEU A 1 87 ? 11.644 -2.043 -11.370 1.00 88.62 87 LEU A C 1
ATOM 673 O O . LEU A 1 87 ? 10.678 -2.187 -10.624 1.00 88.62 87 LEU A O 1
ATOM 677 N N . ILE A 1 88 ? 12.893 -2.305 -10.972 1.00 90.50 88 ILE A N 1
ATOM 678 C CA . ILE A 1 88 ? 13.213 -2.741 -9.604 1.00 90.50 88 ILE A CA 1
ATOM 679 C C . ILE A 1 88 ? 12.845 -1.651 -8.596 1.00 90.50 88 ILE A C 1
ATOM 681 O O . ILE A 1 88 ? 12.224 -1.955 -7.581 1.00 90.50 88 ILE A O 1
ATOM 685 N N . ALA A 1 89 ? 13.188 -0.394 -8.882 1.00 91.19 89 ALA A N 1
ATOM 686 C CA . ALA A 1 89 ? 12.855 0.736 -8.024 1.00 91.19 89 ALA A CA 1
ATOM 687 C C . ALA A 1 89 ? 11.334 0.894 -7.875 1.00 91.19 89 ALA A C 1
ATOM 689 O O . ALA A 1 89 ? 10.848 0.989 -6.753 1.00 91.19 89 ALA A O 1
ATOM 690 N N . GLY A 1 90 ? 10.578 0.836 -8.978 1.00 92.31 90 GLY A N 1
ATOM 691 C CA . GLY A 1 90 ? 9.113 0.895 -8.944 1.00 92.31 90 GLY A CA 1
ATOM 692 C C . GLY A 1 90 ? 8.484 -0.267 -8.171 1.00 92.31 90 GLY A C 1
ATOM 693 O O . GLY A 1 90 ? 7.596 -0.060 -7.351 1.00 92.31 90 GLY A O 1
ATOM 694 N N . THR A 1 91 ? 9.008 -1.483 -8.344 1.00 92.88 91 THR A N 1
ATOM 695 C CA . THR A 1 91 ? 8.558 -2.668 -7.590 1.00 92.88 91 THR A CA 1
ATOM 696 C C . THR A 1 91 ? 8.822 -2.519 -6.088 1.00 92.88 91 THR A C 1
ATOM 698 O O . THR A 1 91 ? 7.988 -2.892 -5.263 1.00 92.88 91 THR A O 1
ATOM 701 N N . LEU A 1 92 ? 9.977 -1.957 -5.715 1.00 93.88 92 LEU A N 1
ATOM 702 C CA . LEU A 1 92 ? 10.314 -1.685 -4.319 1.00 93.88 92 LEU A CA 1
ATOM 703 C C . LEU A 1 92 ? 9.397 -0.612 -3.720 1.00 93.88 92 LEU A C 1
ATOM 705 O O . LEU A 1 92 ? 8.910 -0.803 -2.609 1.00 93.88 92 LEU A O 1
ATOM 709 N N . ALA A 1 93 ? 9.114 0.457 -4.468 1.00 94.69 93 ALA A N 1
ATOM 710 C CA . ALA A 1 93 ? 8.188 1.506 -4.051 1.00 94.69 93 ALA A CA 1
ATOM 711 C C . ALA A 1 93 ? 6.769 0.960 -3.830 1.00 94.69 93 ALA A C 1
ATOM 713 O O . ALA A 1 93 ? 6.168 1.228 -2.793 1.00 94.69 93 ALA A O 1
ATOM 714 N N . LEU A 1 94 ? 6.268 0.113 -4.738 1.00 96.25 94 LEU A N 1
ATOM 715 C CA . LEU A 1 94 ? 4.977 -0.561 -4.575 1.00 96.25 94 LEU A CA 1
ATOM 716 C C . LEU A 1 94 ? 4.938 -1.405 -3.295 1.00 96.25 94 LEU A C 1
ATOM 718 O O . LEU A 1 94 ? 3.979 -1.340 -2.525 1.00 96.25 94 LEU A O 1
ATOM 722 N N . LYS A 1 95 ? 5.998 -2.179 -3.041 1.00 95.94 95 LYS A N 1
ATOM 723 C CA . LYS A 1 95 ? 6.113 -2.984 -1.822 1.00 95.94 95 LYS A CA 1
ATOM 724 C C . LYS A 1 95 ? 6.103 -2.121 -0.561 1.00 95.94 95 LYS A C 1
ATOM 726 O O . LYS A 1 95 ? 5.419 -2.458 0.404 1.00 95.94 95 LYS A O 1
ATOM 731 N N . GLU A 1 96 ? 6.874 -1.036 -0.558 1.00 95.56 96 GLU A N 1
ATOM 732 C CA . GLU A 1 96 ? 6.969 -0.119 0.578 1.00 95.56 96 GLU A CA 1
ATOM 733 C C . GLU A 1 96 ? 5.643 0.607 0.826 1.00 95.56 96 GLU A C 1
ATOM 735 O O . GLU A 1 96 ? 5.232 0.723 1.981 1.00 95.56 96 GLU A O 1
ATOM 740 N N . LEU A 1 97 ? 4.925 0.996 -0.233 1.00 97.69 97 LEU A N 1
ATOM 741 C CA . LEU A 1 97 ? 3.580 1.559 -0.143 1.00 97.69 97 LEU A CA 1
ATOM 742 C C . LEU A 1 97 ? 2.607 0.577 0.522 1.00 97.69 97 LEU A C 1
ATOM 744 O O . LEU A 1 97 ? 1.981 0.929 1.520 1.00 97.69 97 LEU A O 1
ATOM 748 N N . ILE A 1 98 ? 2.505 -0.655 0.009 1.00 97.69 98 ILE A N 1
ATOM 749 C CA . ILE A 1 98 ? 1.587 -1.675 0.545 1.00 97.69 98 ILE A CA 1
ATOM 750 C C . ILE A 1 98 ? 1.902 -1.961 2.016 1.00 97.69 98 ILE A C 1
ATOM 752 O O . ILE A 1 98 ? 1.004 -1.969 2.859 1.00 97.69 98 ILE A O 1
ATOM 756 N N . TYR A 1 99 ? 3.182 -2.145 2.345 1.00 96.81 99 TYR A N 1
ATOM 757 C CA . TYR A 1 99 ? 3.603 -2.387 3.721 1.00 96.81 99 TYR A CA 1
ATOM 758 C C . TYR A 1 99 ? 3.314 -1.191 4.636 1.00 96.81 99 TYR A C 1
ATOM 760 O O . TYR A 1 99 ? 2.864 -1.366 5.765 1.00 96.81 99 TYR A O 1
ATOM 768 N N . THR A 1 100 ? 3.533 0.031 4.154 1.00 96.25 100 THR A N 1
ATOM 769 C CA . THR A 1 100 ? 3.237 1.242 4.921 1.00 96.25 100 THR A CA 1
ATOM 770 C C . THR A 1 100 ? 1.751 1.352 5.225 1.00 96.25 100 THR A C 1
ATOM 772 O O . THR A 1 100 ? 1.381 1.568 6.377 1.00 96.25 100 THR A O 1
ATOM 775 N N . VAL A 1 101 ? 0.896 1.162 4.219 1.00 96.81 101 VAL A N 1
ATOM 776 C CA . VAL A 1 101 ? -0.556 1.179 4.415 1.00 96.81 101 VAL A CA 1
ATOM 777 C C . VAL A 1 101 ? -0.972 0.106 5.420 1.00 96.81 101 VAL A C 1
ATOM 779 O O . VAL A 1 101 ? -1.771 0.394 6.304 1.00 96.81 101 VAL A O 1
ATOM 782 N N . TYR A 1 102 ? -0.381 -1.088 5.358 1.00 97.12 102 TYR A N 1
ATOM 783 C CA . TYR A 1 102 ? -0.626 -2.149 6.334 1.00 97.12 102 TYR A CA 1
ATOM 784 C C . TYR A 1 102 ? -0.254 -1.749 7.769 1.00 97.12 102 TYR A C 1
ATOM 786 O O . TYR A 1 102 ? -1.066 -1.886 8.681 1.00 97.12 102 TYR A O 1
ATOM 794 N N . VAL A 1 103 ? 0.933 -1.186 7.996 1.00 95.44 103 VAL A N 1
ATOM 795 C CA . VAL A 1 103 ? 1.316 -0.738 9.347 1.00 95.44 103 VAL A CA 1
ATOM 796 C C . VAL A 1 103 ? 0.399 0.387 9.834 1.00 95.44 103 VAL A C 1
ATOM 798 O O . VAL A 1 103 ? 0.013 0.423 11.002 1.00 95.44 103 VAL A O 1
ATOM 801 N N . LEU A 1 104 ? 0.022 1.307 8.947 1.00 95.38 104 LEU A N 1
ATOM 802 C CA . LEU A 1 104 ? -0.874 2.404 9.290 1.00 95.38 104 LEU A CA 1
ATOM 803 C C . LEU A 1 104 ? -2.300 1.917 9.576 1.00 95.38 104 LEU A C 1
ATOM 805 O O . LEU A 1 104 ? -2.914 2.391 10.526 1.00 95.38 104 LEU A O 1
ATOM 809 N N . VAL A 1 105 ? -2.825 0.943 8.829 1.00 94.38 105 VAL A N 1
ATOM 810 C CA . VAL A 1 105 ? -4.178 0.425 9.074 1.00 94.38 105 VAL A CA 1
ATOM 811 C C . VAL A 1 105 ? -4.245 -0.330 10.403 1.00 94.38 105 VAL A C 1
ATOM 813 O O . VAL A 1 105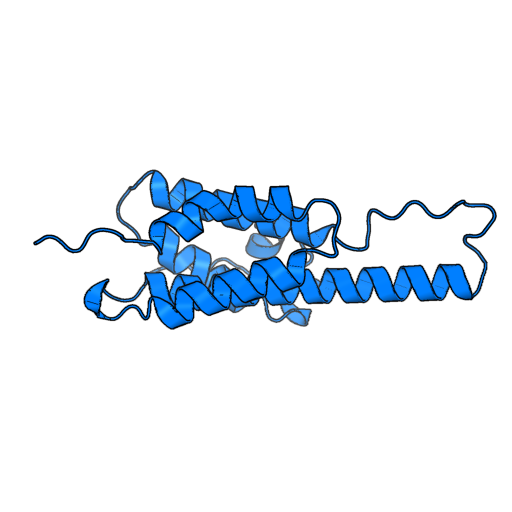 ? -5.235 -0.222 11.117 1.00 94.38 105 VAL A O 1
ATOM 816 N N . GLN A 1 106 ? -3.155 -0.984 10.816 1.00 93.12 106 GLN A N 1
ATOM 817 C CA . GLN A 1 106 ? -3.046 -1.547 12.164 1.00 93.12 106 GLN A CA 1
ATOM 818 C C . GLN A 1 106 ? -3.091 -0.473 13.256 1.00 93.12 106 GLN A C 1
ATOM 820 O O . GLN A 1 106 ? -3.663 -0.706 14.314 1.00 93.12 106 GLN A O 1
ATOM 825 N N . GLN A 1 107 ? -2.517 0.715 13.022 1.00 91.94 107 GLN A N 1
ATOM 826 C CA . GLN A 1 107 ? -2.682 1.839 13.954 1.00 91.94 107 GLN A CA 1
ATOM 827 C C . GLN A 1 107 ? -4.131 2.331 13.985 1.00 91.94 107 GLN A C 1
ATOM 829 O O . GLN A 1 107 ? -4.622 2.737 15.035 1.00 91.94 107 GLN A O 1
ATOM 834 N N . LEU A 1 108 ? -4.822 2.292 12.847 1.00 90.00 108 LEU A N 1
ATOM 835 C CA . LEU A 1 108 ? -6.218 2.696 12.752 1.00 90.00 108 LEU A CA 1
ATOM 836 C C . LEU A 1 108 ? -7.152 1.756 13.533 1.00 90.00 108 LEU A C 1
ATOM 838 O O . LEU A 1 108 ? -8.109 2.237 14.139 1.00 90.00 108 LEU A O 1
ATOM 842 N N . ASP A 1 109 ? -6.834 0.460 13.561 1.00 90.69 109 ASP A N 1
ATOM 843 C CA . ASP A 1 109 ? -7.549 -0.576 14.324 1.00 90.69 109 ASP A CA 1
ATOM 844 C C . ASP A 1 109 ? -7.390 -0.423 15.852 1.00 90.69 109 ASP A C 1
ATOM 846 O O . ASP A 1 109 ? -8.171 -0.949 16.646 1.00 90.69 109 ASP A O 1
ATOM 850 N N . LEU A 1 110 ? -6.400 0.356 16.304 1.00 90.12 110 LEU A N 1
ATOM 851 C CA . LEU A 1 110 ? -6.252 0.688 17.718 1.00 90.12 110 LEU A CA 1
ATOM 852 C C . LEU A 1 110 ? -7.232 1.798 18.144 1.00 90.12 110 LEU A C 1
ATOM 854 O O . LEU A 1 110 ? -7.463 2.755 17.389 1.00 90.12 110 LEU A O 1
ATOM 858 N N . PRO A 1 111 ? -7.722 1.754 19.403 1.00 86.94 111 PRO A N 1
ATOM 859 C CA . PRO A 1 111 ? -8.380 2.895 20.032 1.00 86.94 111 PRO A CA 1
ATOM 860 C C . PRO A 1 111 ? -7.512 4.148 19.930 1.00 86.94 111 PRO A C 1
ATOM 862 O O . PRO A 1 111 ? -6.287 4.059 20.048 1.00 86.94 111 PRO A O 1
ATOM 865 N N . VAL A 1 112 ? -8.140 5.311 19.748 1.00 86.00 112 VAL A N 1
ATOM 866 C CA . VAL A 1 112 ? -7.458 6.590 19.483 1.00 86.00 112 VAL A CA 1
ATOM 867 C C . VAL A 1 112 ? -6.395 6.902 20.537 1.00 86.00 112 VAL A C 1
ATOM 869 O O . VAL A 1 112 ? -5.311 7.366 20.207 1.00 86.00 112 VAL A O 1
ATOM 872 N N . GLU A 1 113 ? -6.656 6.568 21.799 1.00 86.62 113 GLU A N 1
ATOM 873 C CA . GLU A 1 113 ? -5.768 6.830 22.936 1.00 86.62 113 GLU A CA 1
ATOM 874 C C . GLU A 1 113 ? -4.511 5.949 22.936 1.00 86.62 113 GLU A C 1
ATOM 876 O O . GLU A 1 113 ? -3.542 6.248 23.633 1.00 86.62 113 GLU A O 1
ATOM 881 N N . LYS A 1 114 ? -4.535 4.840 22.188 1.00 88.88 114 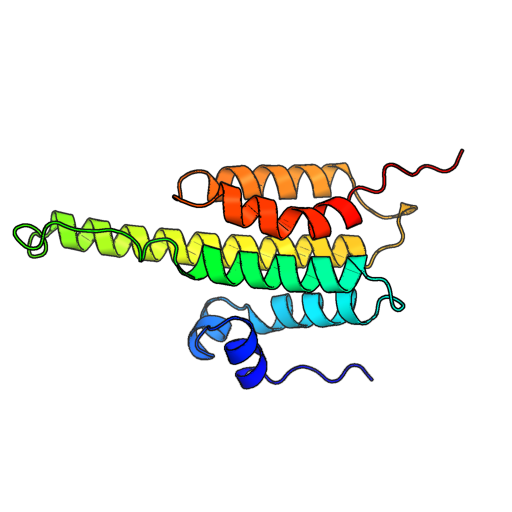LYS A N 1
ATOM 882 C CA . LYS A 1 114 ? -3.422 3.891 22.049 1.00 88.88 114 LYS A CA 1
ATOM 883 C C . LYS A 1 114 ? -2.631 4.088 20.760 1.00 88.88 114 LYS A C 1
ATOM 885 O O . LYS A 1 114 ? -1.627 3.402 20.566 1.00 88.88 114 LYS A O 1
ATOM 890 N N . ARG A 1 115 ? -3.072 4.990 19.882 1.00 90.25 115 ARG A N 1
ATOM 891 C CA . ARG A 1 115 ? -2.359 5.306 18.644 1.00 90.25 115 ARG A CA 1
ATOM 892 C C . ARG A 1 115 ? -1.077 6.052 18.966 1.00 90.25 115 ARG A C 1
ATOM 894 O O . ARG A 1 115 ? -1.028 6.886 19.869 1.00 90.25 115 ARG A O 1
ATOM 901 N N . ASN A 1 116 ? -0.024 5.742 18.221 1.00 88.75 116 ASN A N 1
ATOM 902 C CA . ASN A 1 116 ? 1.243 6.438 18.359 1.00 88.75 116 ASN A CA 1
ATOM 903 C C . ASN A 1 116 ? 1.395 7.474 17.240 1.00 88.75 116 ASN A C 1
ATOM 905 O O . ASN A 1 116 ? 1.919 7.168 16.170 1.00 88.75 116 ASN A O 1
ATOM 909 N N . ASP A 1 117 ? 0.949 8.701 17.511 1.00 88.75 117 ASP A N 1
ATOM 910 C CA . ASP A 1 117 ? 0.948 9.807 16.543 1.00 88.75 117 ASP A CA 1
ATOM 911 C C . ASP A 1 117 ? 2.348 10.134 15.993 1.00 88.75 117 ASP A C 1
ATOM 913 O O . ASP A 1 117 ? 2.491 10.487 14.820 1.00 88.75 117 ASP A O 1
ATOM 917 N N . ASP A 1 118 ? 3.396 9.985 16.814 1.00 89.44 118 ASP A N 1
ATOM 918 C CA . ASP A 1 118 ? 4.789 10.192 16.396 1.00 89.44 118 ASP A CA 1
ATOM 919 C C . ASP A 1 118 ? 5.233 9.113 15.398 1.00 89.44 118 ASP A C 1
ATOM 921 O O . ASP A 1 118 ? 5.796 9.426 14.347 1.00 89.44 118 ASP A O 1
ATOM 925 N N . ILE A 1 119 ? 4.919 7.844 15.676 1.00 89.44 119 ILE A N 1
ATOM 926 C CA . ILE A 1 119 ? 5.203 6.736 14.756 1.00 89.44 119 ILE A CA 1
ATOM 927 C C . ILE A 1 119 ? 4.401 6.892 13.461 1.00 89.44 119 ILE A C 1
ATOM 929 O O . ILE A 1 119 ? 4.979 6.764 12.383 1.00 89.44 119 ILE A O 1
ATOM 933 N N . ILE A 1 120 ? 3.108 7.216 13.543 1.00 92.56 120 ILE A N 1
ATOM 934 C CA . ILE A 1 120 ? 2.248 7.454 12.373 1.00 92.56 120 ILE A CA 1
ATOM 935 C C . ILE A 1 120 ? 2.853 8.553 11.491 1.00 92.56 120 ILE A C 1
ATOM 937 O O . ILE A 1 120 ? 3.054 8.351 10.293 1.00 92.56 120 ILE A O 1
ATOM 941 N N . SER A 1 121 ? 3.219 9.688 12.090 1.00 92.19 121 SER A N 1
ATOM 942 C CA . SER A 1 121 ? 3.802 10.825 11.370 1.00 92.19 121 SER A CA 1
ATOM 943 C C . SER A 1 121 ? 5.131 10.465 10.701 1.00 92.19 121 SER A C 1
ATOM 945 O O . SER A 1 121 ? 5.349 10.818 9.542 1.00 92.19 121 SER A O 1
ATOM 947 N N . LYS A 1 122 ? 6.003 9.717 11.392 1.00 94.00 122 LYS A N 1
ATOM 948 C CA . LYS A 1 122 ? 7.285 9.242 10.842 1.00 94.00 122 LYS A CA 1
ATOM 949 C C . LYS A 1 122 ? 7.098 8.279 9.677 1.00 94.00 122 LYS A C 1
ATOM 951 O O . LYS A 1 122 ? 7.807 8.390 8.681 1.00 94.00 122 LYS A O 1
ATOM 956 N N . ILE A 1 123 ? 6.145 7.356 9.785 1.00 94.00 123 ILE A N 1
ATOM 957 C CA . ILE A 1 123 ? 5.830 6.408 8.714 1.00 94.00 123 ILE A CA 1
ATOM 958 C C . ILE A 1 123 ? 5.307 7.156 7.480 1.00 94.00 123 ILE A C 1
ATOM 960 O O . ILE A 1 123 ? 5.779 6.904 6.374 1.00 94.00 123 ILE A O 1
ATOM 964 N N . ILE A 1 124 ? 4.401 8.122 7.662 1.00 94.06 124 ILE A N 1
ATOM 965 C CA . ILE A 1 124 ? 3.877 8.943 6.559 1.00 94.06 124 ILE A CA 1
ATOM 966 C C . ILE A 1 124 ? 4.988 9.784 5.917 1.00 94.06 124 ILE A C 1
ATOM 968 O O . ILE A 1 124 ? 5.053 9.873 4.692 1.00 94.06 124 ILE A O 1
ATOM 972 N N . ALA A 1 125 ? 5.867 10.399 6.713 1.00 94.38 125 ALA A N 1
ATOM 973 C CA . ALA A 1 125 ? 6.992 11.176 6.194 1.00 94.38 125 ALA A CA 1
ATOM 974 C C . ALA A 1 125 ? 7.933 10.303 5.354 1.00 94.38 125 ALA A C 1
ATOM 976 O O . ALA A 1 125 ? 8.252 10.657 4.220 1.00 94.38 125 ALA A O 1
ATOM 977 N N . LYS A 1 126 ? 8.283 9.117 5.862 1.00 94.25 126 LYS A N 1
ATOM 978 C CA . LYS A 1 126 ? 9.117 8.159 5.137 1.00 94.25 126 LYS A CA 1
ATOM 979 C C . LYS A 1 126 ? 8.468 7.695 3.830 1.00 94.25 126 LYS A C 1
ATOM 981 O O . LYS A 1 126 ? 9.156 7.588 2.819 1.00 94.25 126 LYS A O 1
ATOM 986 N N . LEU A 1 127 ? 7.153 7.467 3.821 1.00 94.12 127 LEU A N 1
ATOM 987 C CA . LEU A 1 127 ? 6.433 7.129 2.593 1.00 94.12 127 LEU A CA 1
ATOM 988 C C . LEU A 1 127 ? 6.579 8.236 1.545 1.00 94.12 127 LEU A C 1
ATOM 990 O O . LEU A 1 127 ? 6.939 7.950 0.406 1.00 94.12 127 LEU A O 1
ATOM 994 N N . LYS A 1 128 ? 6.360 9.498 1.931 1.00 94.56 128 LYS A N 1
ATOM 995 C CA . LYS A 1 128 ? 6.522 10.647 1.026 1.00 94.56 128 LYS A CA 1
ATOM 996 C C . LYS A 1 128 ? 7.936 10.717 0.451 1.00 94.56 128 LYS A C 1
ATOM 998 O O . LYS A 1 128 ? 8.095 10.865 -0.755 1.00 94.56 128 LYS A O 1
ATOM 1003 N N . GLU A 1 129 ? 8.953 10.545 1.293 1.00 94.38 129 GLU A N 1
ATOM 1004 C CA . GLU A 1 129 ? 10.351 10.508 0.853 1.00 94.38 129 GLU A CA 1
ATOM 1005 C C . GLU A 1 129 ? 10.604 9.370 -0.148 1.00 94.38 129 GLU A C 1
ATOM 1007 O O . GLU A 1 129 ? 11.221 9.604 -1.187 1.00 94.38 129 GLU A O 1
ATOM 1012 N N . SER A 1 130 ? 10.079 8.168 0.118 1.00 91.25 130 SER A N 1
ATOM 1013 C CA . SER A 1 130 ? 10.254 6.993 -0.751 1.00 91.25 130 SER A CA 1
ATOM 1014 C C . SER A 1 130 ? 9.594 7.142 -2.128 1.00 91.25 130 SER A C 1
ATOM 1016 O O . SER A 1 130 ? 10.103 6.602 -3.110 1.00 91.25 130 SER A O 1
ATOM 1018 N N . LEU A 1 131 ? 8.486 7.889 -2.210 1.00 93.31 131 LEU A N 1
ATOM 1019 C CA . LEU A 1 131 ? 7.740 8.107 -3.451 1.00 93.31 131 LEU A CA 1
ATOM 1020 C C . LEU A 1 131 ? 8.261 9.308 -4.255 1.00 93.31 131 LEU A C 1
ATOM 1022 O O . LEU A 1 131 ? 8.143 9.293 -5.474 1.00 93.31 131 LEU A O 1
ATOM 1026 N N . SER A 1 132 ? 8.896 10.289 -3.606 1.00 93.00 132 SER A N 1
ATOM 1027 C CA . SER A 1 132 ? 9.386 11.525 -4.245 1.00 93.00 132 SER A CA 1
ATOM 1028 C C . SER A 1 132 ? 10.228 11.374 -5.529 1.00 93.00 132 SER A C 1
ATOM 1030 O O . SER A 1 132 ? 10.201 12.286 -6.355 1.00 93.00 132 SER A O 1
ATOM 1032 N N . PRO A 1 133 ? 10.975 10.273 -5.773 1.00 90.44 133 PRO A N 1
ATOM 1033 C CA . PRO A 1 133 ? 11.727 10.118 -7.019 1.00 90.44 133 PRO A CA 1
ATOM 1034 C C . PRO A 1 133 ? 10.878 9.731 -8.240 1.00 90.44 133 PRO A C 1
ATOM 1036 O O . PRO A 1 133 ? 11.421 9.652 -9.344 1.00 90.44 133 PRO A O 1
ATOM 1039 N N . PHE A 1 134 ? 9.595 9.409 -8.062 1.00 89.94 134 PHE A N 1
ATOM 1040 C CA . PHE A 1 134 ? 8.739 8.863 -9.113 1.00 89.94 134 PHE A CA 1
ATOM 1041 C C . PHE A 1 134 ? 7.765 9.909 -9.651 1.00 89.94 134 PHE A C 1
ATOM 1043 O O . PHE A 1 134 ? 7.071 10.581 -8.898 1.00 89.94 134 PHE A O 1
ATOM 105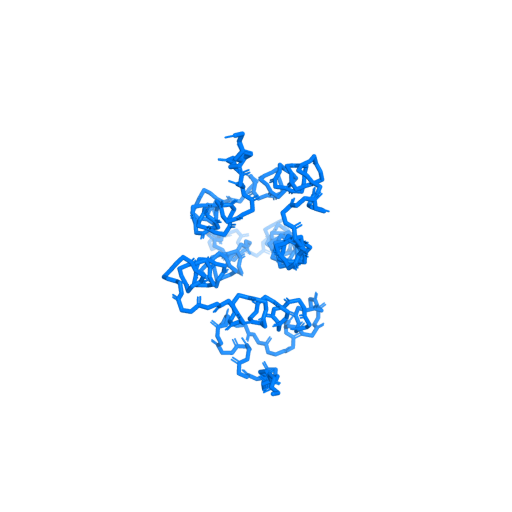0 N N . GLU A 1 135 ? 7.647 9.989 -10.975 1.00 88.25 135 GLU A N 1
ATOM 1051 C CA . GLU A 1 135 ? 6.608 10.802 -11.604 1.00 88.25 135 GLU A CA 1
ATOM 1052 C C . GLU A 1 135 ? 5.211 10.277 -11.225 1.00 88.25 135 GLU A C 1
ATOM 1054 O O . GLU A 1 135 ? 4.908 9.091 -11.383 1.00 88.25 135 GLU A O 1
ATOM 1059 N N . GLY A 1 136 ? 4.354 11.173 -10.726 1.00 89.00 136 GLY A N 1
ATOM 1060 C CA . GLY A 1 136 ? 3.003 10.839 -10.271 1.00 89.00 136 GLY A CA 1
ATOM 1061 C C . GLY A 1 136 ? 2.897 10.473 -8.787 1.00 89.00 136 GLY A C 1
ATOM 1062 O O . GLY A 1 136 ? 1.820 10.057 -8.355 1.00 89.00 136 GLY A O 1
ATOM 1063 N N . ASP A 1 137 ? 3.965 10.650 -8.008 1.00 93.31 137 ASP A N 1
ATOM 1064 C CA . ASP A 1 137 ? 3.969 10.534 -6.547 1.00 93.31 137 ASP A CA 1
ATOM 1065 C C . ASP A 1 137 ? 2.901 11.409 -5.874 1.00 93.31 137 ASP A C 1
ATOM 1067 O O . ASP A 1 137 ? 2.172 10.922 -5.010 1.00 93.31 137 ASP A O 1
ATOM 1071 N N . GLU A 1 138 ? 2.729 12.654 -6.325 1.00 95.38 138 GLU A N 1
ATOM 1072 C CA . GLU A 1 138 ? 1.705 13.572 -5.814 1.00 95.38 138 GLU A CA 1
ATOM 1073 C C . GLU A 1 138 ? 0.305 12.951 -5.899 1.00 95.38 138 GLU A C 1
ATOM 1075 O O . GLU A 1 138 ? -0.428 12.937 -4.913 1.00 95.38 138 GLU A O 1
ATOM 1080 N N . LYS A 1 139 ? -0.035 12.323 -7.033 1.00 96.06 139 LYS A N 1
ATOM 1081 C CA . LYS A 1 139 ? -1.335 11.659 -7.231 1.00 96.06 139 LYS A CA 1
ATOM 1082 C C . LYS A 1 139 ? -1.505 10.436 -6.334 1.00 96.06 139 LYS A C 1
ATOM 1084 O O . LYS A 1 139 ? -2.608 10.178 -5.854 1.00 96.06 139 LYS A O 1
ATOM 1089 N N . VAL A 1 140 ? -0.431 9.676 -6.098 1.00 96.69 140 VAL A N 1
ATOM 1090 C CA . VAL A 1 140 ? -0.450 8.557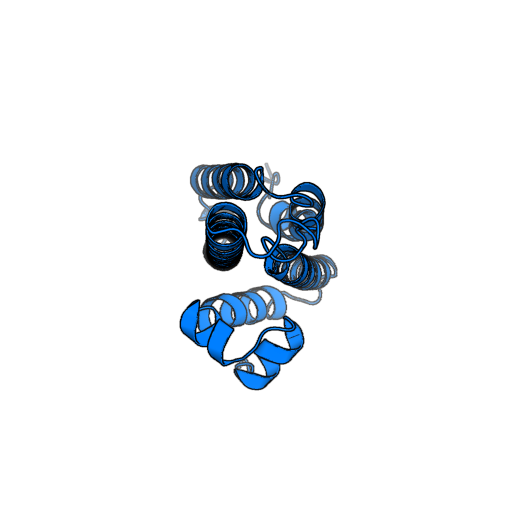 -5.138 1.00 96.69 140 VAL A CA 1
ATOM 1091 C C . VAL A 1 140 ? -0.760 9.088 -3.737 1.00 96.69 140 VAL A C 1
ATOM 1093 O O . VAL A 1 140 ? -1.629 8.549 -3.055 1.00 96.69 140 VAL A O 1
ATOM 1096 N N . LEU A 1 141 ? -0.097 10.170 -3.323 1.00 96.44 141 LEU A N 1
ATOM 1097 C CA . LEU A 1 141 ? -0.304 10.796 -2.016 1.00 96.44 141 LEU A CA 1
ATOM 1098 C C . LEU A 1 141 ? -1.699 11.423 -1.873 1.00 96.44 141 LEU A C 1
ATOM 1100 O O . LEU A 1 141 ? -2.302 11.304 -0.807 1.00 96.44 141 LEU A O 1
ATOM 1104 N N . GLU A 1 142 ? -2.233 12.037 -2.930 1.00 97.06 142 GLU A N 1
ATOM 1105 C CA . GLU A 1 142 ? -3.607 12.552 -2.977 1.00 97.06 142 GLU A CA 1
ATOM 1106 C C . GLU A 1 142 ? -4.634 11.433 -2.771 1.00 97.06 142 GLU A C 1
ATOM 1108 O O . GLU A 1 142 ? -5.536 11.576 -1.943 1.00 97.06 142 GLU A O 1
ATOM 1113 N N . CYS A 1 143 ? -4.460 10.291 -3.447 1.00 97.50 143 CYS A N 1
ATOM 1114 C CA . CYS A 1 143 ? -5.331 9.124 -3.278 1.00 97.50 143 CYS A CA 1
ATOM 1115 C C . CYS A 1 143 ? -5.292 8.578 -1.840 1.00 97.50 143 CYS A C 1
ATOM 1117 O O . CYS A 1 143 ? -6.312 8.140 -1.315 1.00 97.50 143 CYS A O 1
ATOM 1119 N N . LEU A 1 144 ? -4.140 8.649 -1.165 1.00 96.38 144 LEU A N 1
ATOM 1120 C CA . LEU A 1 144 ? -4.008 8.258 0.244 1.00 96.38 144 LEU A CA 1
ATOM 1121 C C . LEU A 1 144 ? -4.552 9.301 1.228 1.00 96.38 144 LEU A C 1
ATOM 1123 O O . LEU A 1 144 ? -4.676 8.999 2.416 1.00 96.38 144 LEU A O 1
ATOM 1127 N N . GLY A 1 145 ? -4.872 10.513 0.772 1.00 94.94 145 GLY A N 1
ATOM 1128 C CA . GLY A 1 145 ? -5.318 11.625 1.611 1.00 94.94 145 GLY A CA 1
ATOM 1129 C C . GLY A 1 145 ? -6.448 11.253 2.578 1.00 94.94 145 GLY A C 1
ATOM 1130 O O . GLY A 1 145 ? -6.273 11.447 3.784 1.00 94.94 145 GLY A O 1
ATOM 1131 N N . PRO A 1 146 ? -7.565 10.664 2.109 1.00 93.69 146 PRO A N 1
ATOM 1132 C CA . PRO A 1 146 ? -8.663 10.245 2.979 1.00 93.69 146 PRO A CA 1
ATOM 1133 C C . PRO A 1 146 ? -8.240 9.231 4.051 1.00 93.69 146 PRO A C 1
ATOM 1135 O O . PRO A 1 146 ? -8.602 9.370 5.218 1.00 93.69 146 PRO A O 1
ATOM 1138 N N . PHE A 1 147 ? -7.401 8.255 3.691 1.00 94.69 147 PHE A N 1
ATOM 1139 C CA . PHE A 1 147 ? -6.868 7.273 4.637 1.00 94.69 147 PHE A CA 1
ATOM 1140 C C . PHE A 1 147 ? -5.973 7.927 5.703 1.00 94.69 147 PHE A C 1
ATOM 1142 O O . PHE A 1 147 ? -6.124 7.674 6.899 1.00 94.69 147 PHE A O 1
ATOM 1149 N N . ILE A 1 148 ? -5.086 8.838 5.294 1.00 92.81 148 ILE A N 1
ATOM 1150 C CA . ILE A 1 148 ? -4.211 9.588 6.207 1.00 92.81 148 ILE A CA 1
ATOM 1151 C C . ILE A 1 148 ? -5.022 10.489 7.152 1.00 92.81 148 ILE A C 1
ATOM 1153 O O . ILE A 1 148 ? -4.683 10.631 8.331 1.00 92.81 148 ILE A O 1
ATOM 1157 N N . GLN A 1 149 ? -6.115 11.082 6.671 1.00 90.88 149 GLN A N 1
ATOM 1158 C CA . GLN A 1 149 ? -7.004 11.902 7.496 1.00 90.88 149 GLN A CA 1
ATOM 1159 C C . GLN A 1 149 ? -7.677 11.087 8.607 1.00 90.88 149 GLN A C 1
ATOM 1161 O O . GLN A 1 149 ? -7.787 11.582 9.726 1.00 90.88 149 GLN A O 1
ATOM 1166 N N . MET A 1 150 ? -8.047 9.826 8.356 1.00 89.31 150 MET A N 1
ATOM 1167 C CA . MET A 1 150 ? -8.629 8.947 9.385 1.00 89.31 150 MET A CA 1
ATOM 1168 C C . MET A 1 150 ? -7.659 8.624 10.531 1.00 89.31 150 MET A C 1
ATOM 1170 O O . MET A 1 150 ? -8.077 8.396 11.671 1.00 89.31 150 MET A O 1
ATOM 1174 N N . LEU A 1 151 ? -6.358 8.610 10.239 1.00 87.44 151 LEU A N 1
ATOM 1175 C CA . LEU A 1 151 ? -5.300 8.443 11.240 1.00 87.44 151 LEU A CA 1
ATOM 1176 C C . LEU A 1 151 ? -5.070 9.731 12.033 1.00 87.44 151 LEU A C 1
ATOM 1178 O O . LEU A 1 151 ? -4.721 9.684 13.210 1.00 87.44 151 LEU A O 1
ATOM 1182 N N . SER A 1 152 ? -5.312 10.874 11.397 1.00 75.56 152 SER A N 1
ATOM 1183 C CA . SER A 1 152 ? -5.097 12.209 11.945 1.00 75.56 152 SER A CA 1
ATOM 1184 C C . SER A 1 152 ? -6.302 12.662 12.773 1.00 75.56 152 SER A C 1
ATOM 1186 O O . SER A 1 152 ? -6.992 13.617 12.422 1.00 75.56 152 SER A O 1
ATOM 1188 N N . ILE A 1 153 ? -6.575 12.003 13.902 1.00 59.69 153 ILE A N 1
ATOM 1189 C CA . ILE A 1 153 ? -7.585 12.499 14.847 1.00 59.69 153 ILE A CA 1
ATOM 1190 C C . ILE A 1 153 ? -6.964 13.632 15.673 1.00 59.69 153 ILE A C 1
ATOM 1192 O O . ILE A 1 153 ? -6.575 13.480 16.829 1.00 59.69 153 ILE A O 1
ATOM 1196 N N . SER A 1 154 ? -6.925 14.826 15.079 1.00 46.75 154 SER A N 1
ATOM 1197 C CA . SER A 1 154 ? -6.955 16.080 15.834 1.00 46.75 154 SER A CA 1
ATOM 1198 C C . SER A 1 154 ? -8.349 16.229 16.443 1.00 46.75 154 SER A C 1
ATOM 1200 O O . SER A 1 154 ? -9.203 16.960 15.949 1.00 46.75 154 SER A O 1
ATOM 1202 N N . GLY A 1 155 ? -8.586 15.476 17.508 1.00 44.09 155 GLY A N 1
ATOM 1203 C CA . GLY A 1 155 ? -9.865 15.388 18.194 1.00 44.09 155 GLY A CA 1
ATOM 1204 C C . GLY A 1 155 ? -9.663 14.906 19.617 1.00 44.09 155 GLY A C 1
ATOM 1205 O O . GLY A 1 155 ? -10.377 14.025 20.080 1.00 44.09 155 GLY A O 1
ATOM 1206 N N . LYS A 1 156 ? -8.671 15.470 20.321 1.00 36.50 156 LYS A N 1
ATOM 1207 C CA . LYS A 1 156 ? -8.702 15.471 21.783 1.00 36.50 156 LYS A CA 1
ATOM 1208 C C . LYS A 1 156 ? -9.945 16.268 22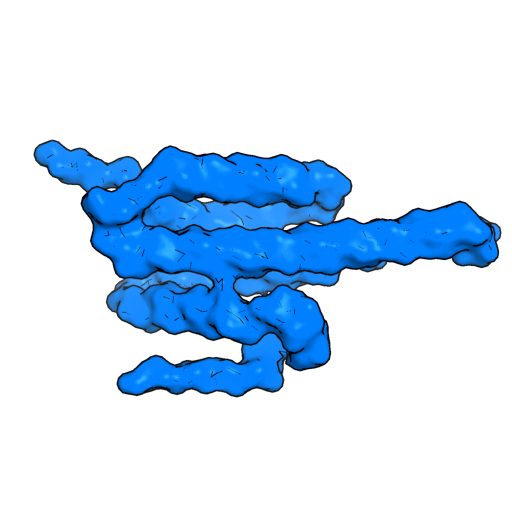.173 1.00 36.50 156 LYS A C 1
ATOM 1210 O O . LYS A 1 156 ? -9.876 17.491 22.264 1.00 36.50 156 LYS A O 1
ATOM 1215 N N . CYS A 1 157 ? -11.078 15.586 22.337 1.00 29.56 157 CYS A N 1
ATOM 1216 C CA . CYS A 1 157 ? -12.191 16.105 23.114 1.00 29.56 157 CYS A CA 1
ATOM 1217 C C . CYS A 1 157 ? -11.615 16.495 24.480 1.00 29.56 157 CYS A C 1
ATOM 1219 O O . CYS A 1 157 ? -11.236 15.634 25.274 1.00 29.56 157 CYS A O 1
ATOM 1221 N N . LYS A 1 158 ? -11.442 17.801 24.681 1.00 33.00 158 LYS A N 1
ATOM 1222 C CA . LYS A 1 158 ? -11.403 18.410 26.004 1.00 33.00 158 LYS A CA 1
ATOM 1223 C C . LYS A 1 158 ? -12.828 18.732 26.408 1.00 33.00 158 LYS A C 1
ATOM 1225 O O . LYS A 1 158 ? -13.590 19.148 25.507 1.00 33.00 158 LYS A O 1
#

pLDDT: mean 87.38, std 13.4, range [29.56, 97.81]

Sequence (158 aa):
SSQQIQPEKLAEIYNLDESTLIDLKAIEPLQTVHEVLGAMPENQNAEVALDGVRQAVLLCAKFGTQMEIDPKHATSVEARRFKKMSLIAGTLALKELIYTVYVLVQQLDLPVEKRNDDIISKIIAKLKESLSPFEGDEKVLECLGPFIQMLSISGKCK